Protein AF-A0A9P8EM98-F1 (afdb_monomer_lite)

Secondary structure (DSSP, 8-state):
---PPPHHHHHHHHHHHHHHHHHHHH-TT-S--EEEEEEETTTTEEEEEEE-TTS-EEEEEEEESSHHHHHHHHHHHHHHHHHHHHHHHHTT--------------PPPPPPPPPPPPPPPPPPPPP-------

Structure (mmCIF, N/CA/C/O backbone):
data_AF-A0A9P8EM98-F1
#
_entry.id   AF-A0A9P8EM98-F1
#
loop_
_atom_site.group_PDB
_atom_site.id
_atom_site.type_symbol
_atom_site.label_atom_id
_atom_site.label_alt_id
_atom_site.label_comp_id
_atom_site.label_asym_id
_atom_site.label_entity_id
_atom_site.label_seq_id
_atom_site.pdbx_PDB_ins_code
_atom_site.Cartn_x
_atom_site.Cartn_y
_atom_site.Cartn_z
_atom_site.occupancy
_atom_site.B_iso_or_equiv
_atom_site.auth_seq_id
_atom_site.auth_comp_id
_atom_site.auth_asym_id
_atom_site.auth_atom_id
_atom_site.pdbx_PDB_model_num
ATOM 1 N N . MET A 1 1 ? 2.817 21.308 -25.368 1.00 51.25 1 MET A N 1
ATOM 2 C CA . MET A 1 1 ? 2.566 19.857 -25.473 1.00 51.25 1 MET A CA 1
ATOM 3 C C . MET A 1 1 ? 2.316 19.376 -24.060 1.00 51.25 1 MET A C 1
ATOM 5 O O . MET A 1 1 ? 3.223 19.490 -23.250 1.00 51.25 1 MET A O 1
ATOM 9 N N . SER A 1 2 ? 1.084 18.991 -23.724 1.00 61.31 2 SER A N 1
ATOM 10 C CA . SER A 1 2 ? 0.794 18.445 -22.395 1.00 61.31 2 SER A CA 1
ATOM 11 C C . SER A 1 2 ? 1.393 17.047 -22.331 1.00 61.31 2 SER A C 1
ATOM 13 O O . SER A 1 2 ? 0.845 16.125 -22.931 1.00 61.31 2 SER A O 1
ATOM 15 N N . SER A 1 3 ? 2.545 16.906 -21.679 1.00 77.56 3 SER A N 1
ATOM 16 C CA . SER A 1 3 ? 3.079 15.594 -21.325 1.00 77.56 3 SER A CA 1
ATOM 17 C C . SER A 1 3 ? 2.081 14.969 -20.363 1.00 77.56 3 SER A C 1
ATOM 19 O O . SER A 1 3 ? 1.917 15.458 -19.246 1.00 77.56 3 SER A O 1
ATOM 21 N N . GLN A 1 4 ? 1.328 13.971 -20.824 1.00 72.19 4 GLN A N 1
ATOM 22 C CA . GLN A 1 4 ? 0.481 13.224 -19.908 1.00 72.19 4 GLN A CA 1
ATOM 23 C C . GLN A 1 4 ? 1.377 12.558 -18.853 1.00 72.19 4 GLN A C 1
ATOM 25 O O . GLN A 1 4 ? 2.452 12.062 -19.213 1.00 72.19 4 GLN A O 1
ATOM 30 N N . PRO A 1 5 ? 0.960 12.581 -17.576 1.00 72.62 5 PRO A N 1
ATOM 31 C CA . PRO A 1 5 ? 1.709 11.944 -16.502 1.00 72.62 5 PRO A CA 1
ATOM 32 C C . PRO A 1 5 ? 1.873 10.454 -16.791 1.00 72.62 5 PRO A C 1
ATOM 34 O O . PRO A 1 5 ? 0.982 9.818 -17.368 1.00 72.62 5 PRO A O 1
ATOM 37 N N . GLN A 1 6 ? 3.032 9.913 -16.432 1.00 79.44 6 GLN A N 1
ATOM 38 C CA . GLN A 1 6 ? 3.318 8.501 -16.662 1.00 79.44 6 GLN A CA 1
ATOM 39 C C . GLN A 1 6 ? 2.460 7.624 -15.723 1.00 79.44 6 GLN A C 1
ATOM 41 O O . GLN A 1 6 ? 2.048 8.079 -14.652 1.00 79.44 6 GLN A O 1
ATOM 46 N N . PRO A 1 7 ? 2.133 6.372 -16.098 1.00 75.19 7 PRO A N 1
ATOM 47 C CA . PRO A 1 7 ? 1.269 5.516 -15.282 1.00 75.19 7 PRO A CA 1
ATOM 48 C C . PRO A 1 7 ? 1.767 5.318 -13.841 1.00 75.19 7 PRO A C 1
ATOM 50 O O . PRO A 1 7 ? 0.968 5.256 -12.912 1.00 75.19 7 PRO A O 1
ATOM 53 N N . ASP A 1 8 ? 3.077 5.242 -13.640 1.00 76.94 8 ASP A N 1
ATOM 54 C CA . ASP A 1 8 ? 3.738 5.119 -12.341 1.00 76.94 8 ASP A CA 1
ATOM 55 C C . ASP A 1 8 ? 3.579 6.369 -11.463 1.00 76.94 8 ASP A C 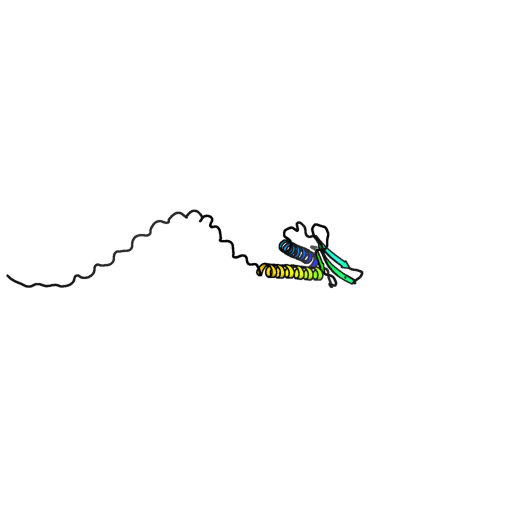1
ATOM 57 O O . ASP A 1 8 ? 3.307 6.221 -10.270 1.00 76.94 8 ASP A O 1
ATOM 6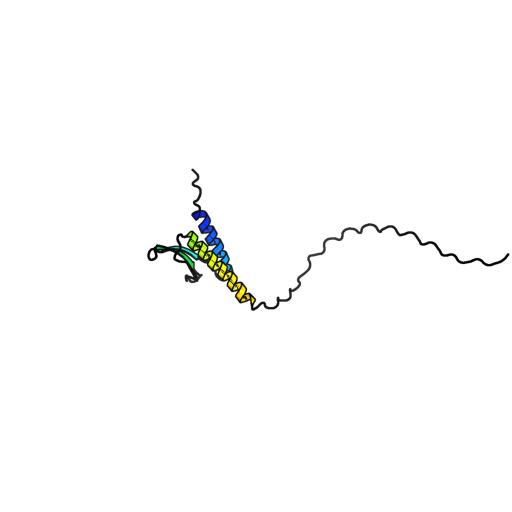1 N N . GLU A 1 9 ? 3.625 7.575 -12.041 1.00 82.00 9 GLU A N 1
ATOM 62 C CA . GLU A 1 9 ? 3.384 8.838 -11.317 1.00 82.00 9 GLU A CA 1
ATOM 63 C C . GLU A 1 9 ? 1.980 8.901 -10.703 1.00 82.00 9 GLU A C 1
ATOM 65 O O . GLU A 1 9 ? 1.774 9.550 -9.680 1.00 82.00 9 GLU A O 1
ATOM 70 N N . ILE A 1 10 ? 1.007 8.213 -11.305 1.00 87.50 10 ILE A N 1
ATOM 71 C CA . ILE A 1 10 ? -0.364 8.125 -10.788 1.00 87.50 10 ILE A CA 1
ATOM 72 C C . ILE A 1 10 ? -0.507 6.953 -9.811 1.00 87.50 10 ILE A C 1
ATOM 74 O O . ILE A 1 10 ? -1.154 7.072 -8.767 1.00 87.50 10 ILE A O 1
ATOM 78 N N . VAL A 1 11 ? 0.068 5.798 -10.150 1.00 91.00 11 VAL A N 1
ATOM 79 C CA . VAL A 1 11 ? -0.151 4.545 -9.417 1.00 91.00 11 VAL A CA 1
ATOM 80 C C . VAL A 1 11 ? 0.586 4.528 -8.080 1.00 91.00 11 VAL A C 1
ATOM 82 O O . VAL A 1 11 ? 0.009 4.089 -7.085 1.00 91.00 11 VAL A O 1
ATOM 85 N N . ILE A 1 12 ? 1.832 5.004 -8.026 1.00 90.38 12 ILE A N 1
ATOM 86 C CA . ILE A 1 12 ? 2.647 4.959 -6.804 1.00 90.38 12 ILE A CA 1
ATOM 87 C C . ILE A 1 12 ? 1.995 5.763 -5.662 1.00 90.38 12 ILE A C 1
ATOM 89 O O . ILE A 1 12 ? 1.784 5.179 -4.594 1.00 90.38 12 ILE A O 1
ATOM 93 N N . PRO A 1 13 ? 1.574 7.033 -5.850 1.00 92.06 13 PRO A N 1
ATOM 94 C CA . PRO A 1 13 ? 0.893 7.785 -4.795 1.00 92.06 13 PRO A CA 1
ATOM 95 C C . PRO A 1 13 ? -0.421 7.140 -4.344 1.00 92.06 13 PRO A C 1
ATOM 97 O O . PRO A 1 13 ? -0.730 7.126 -3.152 1.00 92.06 13 PRO A O 1
ATOM 100 N N . ALA A 1 14 ? -1.183 6.565 -5.280 1.00 92.38 14 ALA A N 1
ATOM 101 C CA . ALA A 1 14 ? -2.424 5.872 -4.953 1.00 92.38 14 ALA A CA 1
ATOM 102 C C . ALA A 1 14 ? -2.170 4.635 -4.076 1.00 92.38 14 ALA A C 1
ATOM 104 O O . ALA A 1 14 ? -2.915 4.398 -3.123 1.00 92.38 14 ALA A O 1
ATOM 105 N N . LEU A 1 15 ? -1.120 3.860 -4.369 1.00 93.69 15 LEU A N 1
ATOM 106 C CA . LEU A 1 15 ? -0.718 2.712 -3.553 1.00 93.69 15 LEU A CA 1
ATOM 107 C C . LEU A 1 15 ? -0.221 3.151 -2.173 1.00 93.69 15 LEU A C 1
ATOM 109 O O . LEU A 1 15 ? -0.627 2.555 -1.179 1.00 93.69 15 LEU A O 1
ATOM 113 N N . HIS A 1 16 ? 0.581 4.218 -2.093 1.00 92.88 16 HIS A N 1
ATOM 114 C CA . HIS A 1 16 ? 1.007 4.791 -0.813 1.00 92.88 16 HIS A CA 1
ATOM 115 C C . HIS A 1 16 ? -0.198 5.145 0.064 1.00 92.88 16 HIS A C 1
ATOM 117 O O . HIS A 1 16 ? -0.249 4.737 1.220 1.00 92.88 16 HIS A O 1
ATOM 123 N N . ALA A 1 17 ? -1.195 5.844 -0.487 1.00 92.25 17 ALA A N 1
ATOM 124 C CA . ALA A 1 17 ? -2.392 6.229 0.259 1.00 92.25 17 ALA A CA 1
ATOM 125 C C . ALA A 1 17 ? -3.155 5.014 0.815 1.00 92.25 17 ALA A C 1
ATOM 127 O O . ALA A 1 17 ? -3.534 5.011 1.984 1.00 92.25 17 ALA A O 1
ATOM 128 N N . GLN A 1 18 ? -3.327 3.961 0.010 1.00 94.00 18 GLN A N 1
ATOM 129 C CA . GLN A 1 18 ? -4.005 2.731 0.438 1.00 94.00 18 GLN A CA 1
ATOM 130 C C . GLN A 1 18 ? -3.230 1.999 1.541 1.00 94.00 18 GLN A C 1
ATOM 132 O O . GLN A 1 18 ? -3.825 1.553 2.520 1.00 94.00 18 GLN A O 1
ATOM 137 N N . ILE A 1 19 ? -1.903 1.917 1.422 1.00 92.88 19 ILE A N 1
ATOM 138 C CA . ILE A 1 19 ? -1.053 1.313 2.454 1.00 92.88 19 ILE A CA 1
ATOM 139 C C . ILE A 1 19 ? -1.135 2.135 3.746 1.00 92.88 19 ILE A C 1
ATOM 141 O O . ILE A 1 19 ? -1.329 1.554 4.807 1.00 92.88 19 ILE A O 1
ATOM 145 N N . ILE A 1 20 ? -1.072 3.470 3.676 1.00 91.25 20 ILE A N 1
ATOM 146 C CA . ILE A 1 20 ? -1.236 4.349 4.848 1.00 91.25 20 ILE A CA 1
ATOM 147 C C . ILE A 1 20 ? -2.583 4.089 5.536 1.00 91.25 20 ILE A C 1
ATOM 149 O O . ILE A 1 20 ? -2.634 3.969 6.759 1.00 91.25 20 ILE A O 1
ATOM 153 N N . SER A 1 21 ? -3.673 3.972 4.770 1.00 91.62 21 SER A N 1
ATOM 154 C CA . SER A 1 21 ? -4.990 3.637 5.323 1.00 91.62 21 SER A CA 1
ATOM 155 C C . SER A 1 21 ? -4.985 2.288 6.039 1.00 91.62 21 SER A C 1
ATOM 157 O O . SER A 1 21 ? -5.493 2.200 7.154 1.00 91.62 21 SER A O 1
ATOM 159 N N . ASN A 1 22 ? -4.367 1.262 5.448 1.00 90.06 22 ASN A N 1
ATOM 160 C CA . ASN A 1 22 ? -4.242 -0.044 6.089 1.00 90.06 22 ASN A CA 1
ATOM 161 C C . ASN A 1 22 ? -3.424 0.025 7.382 1.00 90.06 22 ASN A C 1
ATOM 163 O O . ASN A 1 22 ? -3.822 -0.537 8.399 1.00 90.06 22 ASN A O 1
ATOM 167 N N . MET A 1 23 ? -2.308 0.751 7.363 1.00 88.88 23 MET A N 1
ATOM 168 C CA . MET A 1 23 ? -1.435 0.903 8.523 1.00 88.88 23 MET A CA 1
ATOM 169 C C . MET A 1 23 ? -2.139 1.592 9.688 1.00 88.88 23 MET A C 1
ATOM 171 O O . MET A 1 23 ? -1.995 1.146 10.815 1.00 88.88 23 MET A O 1
ATOM 175 N N . ARG A 1 24 ? -2.989 2.593 9.433 1.00 86.62 24 ARG A N 1
ATOM 176 C CA . ARG A 1 24 ? -3.808 3.231 10.481 1.00 86.62 24 ARG A CA 1
ATOM 177 C C . ARG A 1 24 ? -4.836 2.288 11.112 1.00 86.62 24 ARG A C 1
ATOM 179 O O . ARG A 1 24 ? -5.226 2.483 12.258 1.00 86.62 24 ARG A O 1
ATOM 186 N N . ILE A 1 25 ? -5.290 1.274 10.373 1.00 87.75 25 ILE A N 1
ATOM 187 C CA . ILE A 1 25 ? -6.179 0.227 10.901 1.00 87.75 25 ILE A CA 1
ATOM 188 C C . ILE A 1 25 ? -5.379 -0.779 11.742 1.00 87.75 25 ILE A C 1
ATOM 190 O O . ILE A 1 25 ? -5.879 -1.288 12.746 1.00 87.75 25 ILE A O 1
ATOM 194 N N . ILE A 1 26 ? -4.140 -1.079 11.346 1.00 85.62 26 ILE A N 1
ATOM 195 C CA . ILE A 1 26 ? -3.246 -2.030 12.027 1.00 85.62 26 ILE A CA 1
ATOM 196 C C . ILE A 1 26 ? -2.609 -1.416 13.282 1.00 85.62 26 ILE A C 1
ATOM 198 O O . ILE A 1 26 ? -2.534 -2.077 14.315 1.00 85.62 26 ILE A O 1
ATOM 202 N N . ASP A 1 27 ? -2.228 -0.150 13.251 1.00 84.62 27 ASP A N 1
ATOM 203 C CA . ASP A 1 27 ? -1.742 0.588 14.410 1.00 84.62 27 ASP A CA 1
ATOM 204 C C . ASP A 1 27 ? -2.376 1.988 14.444 1.00 84.62 27 ASP A C 1
ATOM 206 O O . ASP A 1 27 ? -1.931 2.901 13.745 1.00 84.62 27 ASP A O 1
ATOM 210 N N . PRO A 1 28 ? -3.427 2.179 15.261 1.00 82.62 28 PRO A N 1
ATOM 211 C CA . PRO A 1 28 ? -4.076 3.477 15.416 1.00 82.62 28 PRO A CA 1
ATOM 212 C C . PRO A 1 28 ? -3.167 4.571 15.991 1.00 82.62 28 PRO A C 1
ATOM 214 O O . PRO A 1 28 ? -3.497 5.745 15.853 1.00 82.62 28 PRO A O 1
ATOM 217 N N . ASN A 1 29 ? -2.049 4.210 16.637 1.00 84.12 29 ASN A N 1
ATOM 218 C CA . ASN A 1 29 ? -1.095 5.171 17.204 1.00 84.12 29 ASN A CA 1
ATOM 219 C C . ASN A 1 29 ? -0.021 5.603 16.192 1.00 84.12 29 ASN A C 1
ATOM 221 O O . ASN A 1 29 ? 0.881 6.380 16.518 1.00 84.12 29 ASN A O 1
ATOM 225 N N . LEU A 1 30 ? -0.085 5.090 14.963 1.00 82.38 30 LEU A N 1
ATOM 226 C CA . LEU A 1 30 ? 0.854 5.428 13.911 1.00 82.38 30 LEU A CA 1
ATOM 227 C C . LEU A 1 30 ? 0.453 6.751 13.239 1.00 82.38 30 LEU A C 1
ATOM 229 O O . LEU A 1 30 ? -0.352 6.782 12.304 1.00 82.38 30 LEU A O 1
ATOM 233 N N . ASP A 1 31 ? 1.027 7.853 13.724 1.00 76.88 31 ASP A N 1
ATOM 234 C CA . ASP A 1 31 ? 0.725 9.212 13.265 1.00 76.88 31 ASP A CA 1
ATOM 235 C C . ASP A 1 31 ? 1.120 9.429 11.795 1.00 76.88 31 ASP A C 1
ATOM 237 O O . ASP A 1 31 ? 0.310 9.892 10.977 1.00 76.88 31 ASP A O 1
ATOM 241 N N . PHE A 1 32 ? 2.355 9.056 11.438 1.00 77.75 32 PHE A N 1
ATOM 242 C CA . PHE A 1 32 ? 2.917 9.291 10.106 1.00 77.75 32 PHE A CA 1
ATOM 243 C C . PHE A 1 32 ? 3.724 8.084 9.608 1.00 77.75 32 PHE A C 1
ATOM 245 O O . PHE A 1 32 ? 4.955 8.120 9.638 1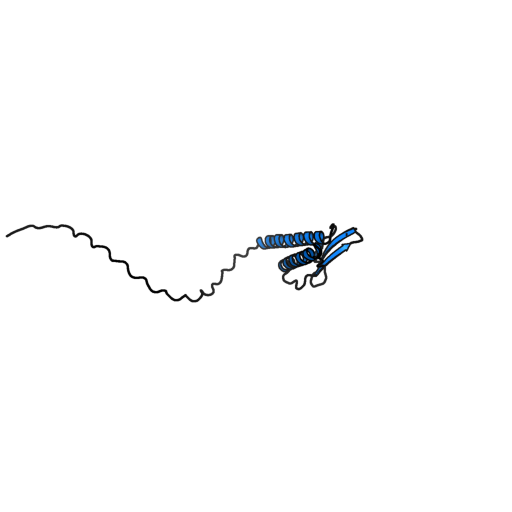.00 77.75 32 PHE A O 1
ATOM 252 N N . PRO A 1 33 ? 3.057 7.026 9.104 1.00 84.38 33 PRO A N 1
ATOM 253 C CA . PRO A 1 33 ? 3.759 5.942 8.427 1.00 84.38 33 PRO A CA 1
ATOM 254 C C . PRO A 1 33 ? 4.541 6.489 7.235 1.00 84.38 33 PRO A C 1
ATOM 256 O O . PRO A 1 33 ? 3.965 7.104 6.332 1.00 84.38 33 PRO A O 1
ATOM 259 N N . ILE A 1 34 ? 5.846 6.231 7.208 1.00 88.25 34 ILE A N 1
ATOM 260 C CA . ILE A 1 34 ? 6.688 6.567 6.059 1.00 88.25 34 ILE A CA 1
ATOM 261 C C . ILE A 1 34 ? 6.780 5.329 5.176 1.00 88.25 34 ILE A C 1
ATOM 263 O O . ILE A 1 34 ? 7.099 4.243 5.650 1.00 88.25 34 ILE A O 1
ATOM 267 N N . ILE A 1 35 ? 6.511 5.496 3.883 1.00 92.50 35 ILE A N 1
ATOM 268 C CA . ILE A 1 35 ? 6.636 4.428 2.889 1.00 92.50 35 ILE A CA 1
ATOM 269 C C . ILE A 1 35 ? 7.774 4.788 1.949 1.00 92.50 35 ILE A C 1
ATOM 271 O O . ILE A 1 35 ? 7.760 5.853 1.327 1.00 92.50 35 ILE A O 1
ATOM 275 N N . THR A 1 36 ? 8.740 3.887 1.826 1.00 90.12 36 THR A N 1
ATOM 276 C CA . THR A 1 36 ? 9.885 4.046 0.927 1.00 90.12 36 THR A CA 1
ATOM 277 C C . THR A 1 36 ? 9.936 2.900 -0.065 1.00 90.12 36 THR A C 1
ATOM 279 O O . THR A 1 36 ? 9.746 1.747 0.313 1.00 90.12 36 THR A O 1
ATOM 282 N N . THR A 1 37 ? 10.265 3.202 -1.317 1.00 91.50 37 THR A N 1
ATOM 283 C CA . THR A 1 37 ? 10.595 2.205 -2.343 1.00 91.50 37 THR A CA 1
ATOM 284 C C . THR A 1 37 ? 12.001 2.447 -2.854 1.00 91.50 37 THR A C 1
ATOM 286 O O . THR A 1 37 ? 12.383 3.600 -3.053 1.00 91.50 37 THR A O 1
ATOM 289 N N . GLY A 1 38 ? 12.748 1.384 -3.122 1.00 88.12 38 GLY A N 1
ATOM 290 C CA . GLY A 1 38 ? 14.113 1.489 -3.623 1.00 88.12 38 GLY A CA 1
ATOM 291 C C . GLY A 1 38 ? 14.523 0.273 -4.436 1.00 88.12 38 GLY A C 1
ATOM 292 O O . GLY A 1 38 ? 13.923 -0.795 -4.318 1.00 88.12 38 GLY A O 1
ATOM 293 N N . TYR A 1 3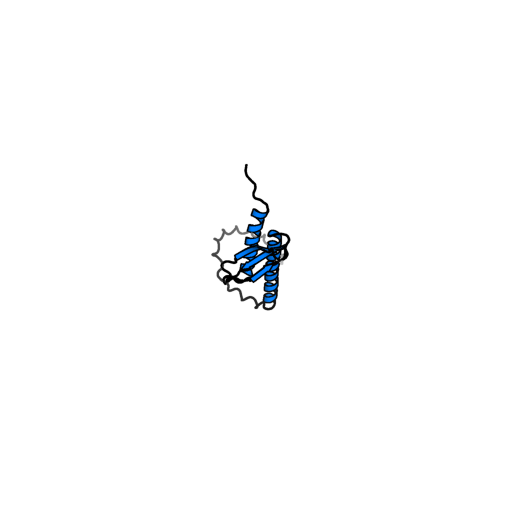9 ? 15.536 0.458 -5.277 1.00 88.44 39 TYR A N 1
ATOM 294 C CA . TYR A 1 39 ? 16.222 -0.640 -5.942 1.00 88.44 39 TYR A CA 1
ATOM 295 C C . TYR A 1 39 ? 17.401 -1.070 -5.076 1.00 88.44 39 TYR A C 1
ATOM 297 O O . TYR A 1 39 ? 18.245 -0.249 -4.722 1.00 88.44 39 TYR A O 1
ATOM 305 N N . GLU A 1 40 ? 17.447 -2.347 -4.726 1.00 85.50 40 GLU A N 1
ATOM 306 C CA . GLU A 1 40 ? 18.524 -2.921 -3.941 1.00 85.50 40 GLU A CA 1
ATOM 307 C C . GLU A 1 40 ? 19.570 -3.514 -4.880 1.00 85.50 40 GLU A C 1
ATOM 309 O O . GLU A 1 40 ? 19.359 -4.561 -5.498 1.00 85.50 40 GLU A O 1
ATOM 314 N N . GLU A 1 41 ? 20.696 -2.812 -5.013 1.00 84.06 41 GLU A N 1
ATOM 315 C CA . GLU A 1 41 ? 21.770 -3.176 -5.943 1.00 84.06 41 GLU A CA 1
ATOM 316 C C . GLU A 1 41 ? 22.388 -4.538 -5.620 1.00 84.06 41 GLU A C 1
ATOM 318 O O . GLU A 1 41 ? 22.758 -5.270 -6.536 1.00 84.06 41 GLU A O 1
ATOM 323 N N . GLU A 1 42 ? 22.446 -4.902 -4.336 1.00 83.06 42 GLU A N 1
ATOM 324 C CA . GLU A 1 42 ? 23.002 -6.177 -3.875 1.00 83.06 42 GLU A CA 1
ATOM 325 C C . GLU A 1 42 ? 22.215 -7.381 -4.416 1.00 83.06 42 GLU A C 1
ATOM 327 O O . GLU A 1 42 ? 22.809 -8.368 -4.849 1.00 83.06 42 GLU A O 1
ATOM 332 N N . PHE A 1 43 ? 20.883 -7.282 -4.456 1.00 79.00 43 PHE A N 1
ATOM 333 C CA . PHE A 1 43 ? 20.003 -8.360 -4.920 1.00 79.00 43 PHE A CA 1
ATOM 334 C C . PHE A 1 43 ? 19.457 -8.140 -6.333 1.00 79.00 43 PHE A C 1
ATOM 336 O O . PHE A 1 43 ? 18.753 -9.000 -6.863 1.00 79.00 43 PHE A O 1
ATOM 343 N N . GLY A 1 44 ? 19.756 -6.995 -6.948 1.00 88.44 44 GLY A N 1
ATOM 344 C CA . GLY A 1 44 ? 19.272 -6.630 -8.275 1.00 88.44 44 GLY A CA 1
ATOM 345 C C . GLY A 1 44 ? 17.745 -6.573 -8.371 1.00 88.44 44 GLY A C 1
ATOM 346 O O . GLY A 1 44 ? 17.173 -6.984 -9.381 1.00 88.44 44 GLY A O 1
ATOM 347 N N . SER A 1 45 ? 17.070 -6.132 -7.307 1.00 92.44 45 SER A N 1
ATOM 348 C CA . SER A 1 45 ? 15.608 -6.189 -7.214 1.00 92.44 45 SER A CA 1
ATOM 349 C C . SER A 1 45 ? 15.015 -4.953 -6.552 1.00 92.44 45 SER A C 1
ATOM 351 O O . SER A 1 45 ? 15.692 -4.234 -5.825 1.00 92.44 45 SER A O 1
ATOM 353 N N . TRP A 1 46 ? 13.736 -4.691 -6.808 1.00 92.81 46 TRP A N 1
ATOM 354 C CA . TRP A 1 46 ? 13.001 -3.624 -6.140 1.00 92.81 46 TRP A CA 1
ATOM 355 C C . TRP A 1 46 ? 12.431 -4.089 -4.803 1.00 92.81 46 TRP A C 1
ATOM 357 O O . TRP A 1 46 ? 11.945 -5.216 -4.670 1.00 92.81 46 TRP A O 1
ATOM 367 N N . GLY A 1 47 ? 12.427 -3.172 -3.840 1.00 90.75 47 GLY A N 1
ATOM 368 C CA . GLY A 1 47 ? 11.830 -3.358 -2.529 1.00 90.75 47 GLY A CA 1
ATOM 369 C C . GLY A 1 47 ? 10.989 -2.167 -2.080 1.00 90.75 47 GLY A C 1
ATOM 370 O O . GLY A 1 47 ? 11.081 -1.060 -2.622 1.00 90.75 47 GLY A O 1
ATOM 371 N N . ALA A 1 48 ? 10.149 -2.416 -1.080 1.00 92.81 48 ALA A N 1
ATOM 372 C CA . ALA A 1 48 ? 9.328 -1.420 -0.409 1.00 92.81 48 ALA A CA 1
ATOM 373 C C . ALA A 1 48 ? 9.341 -1.662 1.103 1.00 92.81 48 ALA A C 1
ATOM 375 O O . ALA A 1 48 ? 9.320 -2.809 1.551 1.00 92.81 48 ALA A O 1
ATOM 376 N N . MET A 1 49 ? 9.353 -0.586 1.884 1.00 92.81 49 MET A N 1
ATOM 377 C CA . MET A 1 49 ? 9.381 -0.628 3.345 1.00 92.81 49 MET A CA 1
ATOM 378 C C . MET A 1 49 ? 8.373 0.356 3.934 1.00 92.81 49 MET A C 1
ATOM 380 O O . MET A 1 49 ? 8.154 1.433 3.373 1.00 92.81 49 MET A O 1
ATOM 384 N N . VAL A 1 50 ? 7.793 -0.016 5.074 1.00 92.38 50 VAL A N 1
ATOM 385 C CA . VAL A 1 50 ? 7.005 0.864 5.943 1.00 92.38 50 VAL A CA 1
ATOM 386 C C . VAL A 1 50 ? 7.772 1.068 7.235 1.00 92.38 50 VAL A C 1
ATOM 388 O O . VAL A 1 50 ? 8.192 0.096 7.862 1.00 92.38 50 VAL A O 1
ATOM 391 N N . TRP A 1 51 ? 7.917 2.324 7.631 1.00 89.56 51 TRP A N 1
ATOM 392 C CA . TRP A 1 51 ? 8.614 2.726 8.843 1.00 89.56 51 TRP A CA 1
ATOM 393 C C . TRP A 1 51 ? 7.617 3.248 9.875 1.00 89.56 51 TRP A C 1
ATOM 395 O O . TRP A 1 51 ? 6.683 3.978 9.521 1.00 89.56 51 TRP A O 1
ATOM 405 N N . ASN A 1 52 ? 7.835 2.886 11.139 1.00 86.31 52 ASN A N 1
ATOM 406 C CA . ASN A 1 52 ? 7.042 3.361 12.267 1.00 86.31 52 ASN A CA 1
ATOM 407 C C . ASN A 1 52 ? 7.500 4.755 12.753 1.00 86.31 52 ASN A C 1
ATOM 409 O O . ASN A 1 52 ? 8.458 5.337 12.237 1.00 86.31 52 ASN A O 1
ATOM 413 N N . ASN A 1 53 ? 6.838 5.285 13.786 1.00 84.38 53 ASN A N 1
ATOM 414 C CA . ASN A 1 53 ? 7.164 6.595 14.368 1.00 84.38 53 ASN A CA 1
ATOM 415 C C . ASN A 1 53 ? 8.581 6.661 14.983 1.00 84.38 53 ASN A C 1
ATOM 417 O O . ASN A 1 53 ? 9.128 7.749 15.156 1.00 84.38 53 ASN A O 1
ATOM 421 N N . GLN A 1 54 ? 9.174 5.517 15.331 1.00 84.81 54 GLN A N 1
ATOM 422 C CA . GLN A 1 54 ? 10.522 5.388 15.884 1.00 84.81 54 GLN A CA 1
ATOM 423 C C . GLN A 1 54 ? 11.603 5.284 14.795 1.00 84.81 54 GLN A C 1
ATOM 425 O O . GLN A 1 54 ? 12.790 5.272 15.117 1.00 84.81 54 GLN A O 1
ATOM 430 N N . GLY A 1 55 ? 11.217 5.231 13.516 1.00 85.19 55 GLY A N 1
ATOM 431 C CA . GLY A 1 55 ? 12.148 5.018 12.409 1.00 85.19 55 GLY A CA 1
ATOM 432 C C . GLY A 1 55 ? 12.620 3.568 12.288 1.00 85.19 55 GLY A C 1
ATOM 433 O O . GLY A 1 55 ? 13.674 3.315 11.708 1.00 85.19 55 GLY A O 1
ATOM 434 N N . GLU A 1 56 ? 11.861 2.614 12.823 1.00 88.19 56 GLU A N 1
ATOM 435 C CA . GLU A 1 56 ? 12.098 1.183 12.645 1.00 88.19 56 GLU A CA 1
ATOM 436 C C . GLU A 1 56 ? 11.208 0.633 11.525 1.00 88.19 56 GLU A C 1
ATOM 438 O O . GLU A 1 56 ? 10.088 1.104 11.310 1.00 88.19 56 GLU A O 1
ATOM 443 N N . VAL A 1 57 ? 11.703 -0.373 10.799 1.00 88.25 57 VAL A N 1
ATOM 444 C CA . VAL A 1 57 ? 10.956 -1.012 9.709 1.00 88.25 57 VAL A CA 1
ATOM 445 C C . VAL A 1 57 ? 9.918 -1.967 10.289 1.00 88.25 57 VAL A C 1
ATOM 447 O O . VAL A 1 57 ? 10.265 -2.968 10.911 1.00 88.25 57 VAL A O 1
ATOM 450 N N . GLU A 1 58 ? 8.646 -1.685 10.034 1.00 85.94 58 GLU A N 1
ATOM 451 C CA . GLU A 1 58 ? 7.526 -2.515 10.480 1.00 85.94 58 GLU A CA 1
ATOM 452 C C . GLU A 1 58 ? 7.143 -3.562 9.425 1.00 85.94 58 GLU A C 1
ATOM 454 O O . GLU A 1 58 ? 6.896 -4.724 9.742 1.00 85.94 58 GLU A O 1
ATOM 459 N N . TYR A 1 59 ? 7.168 -3.175 8.146 1.00 87.44 59 TYR A N 1
ATOM 460 C CA . TYR A 1 59 ? 6.928 -4.073 7.017 1.00 87.44 59 TYR A CA 1
ATOM 461 C C . TYR A 1 59 ? 7.995 -3.876 5.949 1.00 87.44 59 TYR A C 1
ATOM 463 O O . TYR A 1 59 ? 8.367 -2.745 5.641 1.00 87.44 59 TYR A O 1
ATOM 471 N N . HIS A 1 60 ? 8.442 -4.969 5.335 1.00 89.81 60 HIS A N 1
ATOM 472 C CA . HIS A 1 60 ? 9.345 -4.931 4.191 1.00 89.81 60 HIS A CA 1
ATOM 473 C C . HIS A 1 60 ? 8.950 -5.973 3.145 1.00 89.81 60 HIS A C 1
ATOM 475 O O . HIS A 1 60 ? 8.461 -7.057 3.462 1.00 89.81 60 HIS A O 1
ATOM 481 N N . VAL A 1 61 ? 9.178 -5.630 1.884 1.00 91.06 61 VAL A N 1
ATOM 482 C CA . VAL A 1 61 ? 9.076 -6.517 0.727 1.00 91.06 61 VAL A CA 1
ATOM 483 C C . VAL A 1 61 ? 10.329 -6.309 -0.106 1.00 91.06 61 VAL A C 1
ATOM 485 O O . VAL A 1 61 ? 10.668 -5.168 -0.407 1.00 91.06 61 VAL A O 1
ATOM 488 N N . LEU A 1 62 ? 10.982 -7.400 -0.498 1.00 89.62 62 LEU A N 1
ATOM 489 C CA . LEU A 1 62 ? 12.169 -7.417 -1.358 1.00 89.62 62 LEU A CA 1
ATOM 490 C C . LEU A 1 62 ? 11.926 -8.360 -2.546 1.00 89.62 62 LEU A C 1
ATOM 492 O O . LEU A 1 62 ? 10.954 -9.119 -2.550 1.00 89.62 62 LEU A O 1
ATOM 496 N N . GLY A 1 63 ? 12.803 -8.341 -3.551 1.00 89.31 63 GLY A N 1
ATOM 497 C CA . GLY A 1 63 ? 12.754 -9.318 -4.644 1.00 89.31 63 GLY A CA 1
ATOM 498 C C . GLY A 1 63 ? 11.689 -9.044 -5.708 1.00 89.31 63 GLY A C 1
ATOM 499 O O . GLY A 1 63 ? 11.305 -9.957 -6.435 1.00 89.31 63 GLY A O 1
ATOM 500 N N . CYS A 1 64 ? 11.177 -7.816 -5.808 1.00 90.69 64 CYS A N 1
ATOM 501 C CA . CYS A 1 64 ? 10.167 -7.462 -6.803 1.00 90.69 64 CYS A CA 1
ATOM 502 C C . CYS A 1 64 ? 10.796 -6.963 -8.112 1.00 90.69 64 CYS A C 1
ATOM 504 O O . CYS A 1 64 ? 11.891 -6.404 -8.135 1.00 90.69 64 CYS A O 1
ATOM 506 N N . HIS A 1 65 ? 10.070 -7.129 -9.219 1.00 88.44 65 HIS A N 1
ATOM 507 C CA . HIS A 1 65 ? 10.523 -6.707 -10.550 1.00 88.44 65 HIS A CA 1
ATOM 508 C C . HIS A 1 65 ? 10.452 -5.183 -10.754 1.00 88.44 65 HIS A C 1
ATOM 510 O O . HIS A 1 65 ? 11.158 -4.641 -11.602 1.00 88.44 65 HIS A O 1
ATOM 516 N N . SER A 1 66 ? 9.609 -4.484 -9.987 1.00 90.62 66 SER A N 1
ATOM 517 C CA . SER A 1 66 ? 9.427 -3.031 -10.059 1.00 90.62 66 SER A CA 1
ATOM 518 C C . SER A 1 66 ? 9.000 -2.438 -8.711 1.00 90.62 66 SER A C 1
ATOM 520 O O . SER A 1 66 ? 8.490 -3.152 -7.842 1.00 90.62 66 SER A O 1
ATOM 522 N N . ALA A 1 67 ? 9.144 -1.116 -8.553 1.00 88.12 67 ALA A N 1
ATOM 523 C CA . ALA A 1 67 ? 8.650 -0.384 -7.381 1.00 88.12 67 ALA A CA 1
ATOM 524 C C . ALA A 1 67 ? 7.136 -0.565 -7.178 1.00 88.12 67 ALA A C 1
ATOM 526 O O . ALA A 1 67 ? 6.657 -0.730 -6.057 1.00 88.12 67 ALA A O 1
ATOM 527 N N . VAL A 1 68 ? 6.377 -0.574 -8.277 1.00 90.75 68 VAL A N 1
ATOM 528 C CA . VAL A 1 68 ? 4.922 -0.752 -8.242 1.00 90.75 68 VAL A CA 1
ATOM 529 C C . VAL A 1 68 ? 4.561 -2.152 -7.746 1.00 90.75 68 VAL A C 1
ATOM 531 O O . VAL A 1 68 ? 3.642 -2.293 -6.941 1.00 90.75 68 VAL A O 1
ATOM 534 N N . ASP A 1 69 ? 5.284 -3.185 -8.181 1.00 91.44 69 ASP A N 1
ATOM 535 C CA . ASP A 1 69 ? 5.041 -4.557 -7.724 1.00 91.44 69 ASP A CA 1
ATOM 536 C C . ASP A 1 69 ? 5.404 -4.736 -6.248 1.00 91.44 69 ASP A C 1
ATOM 538 O O . ASP A 1 69 ? 4.669 -5.402 -5.513 1.00 91.44 69 ASP A O 1
ATOM 542 N N . ALA A 1 70 ? 6.472 -4.076 -5.788 1.00 92.25 70 ALA A N 1
ATOM 543 C CA . ALA A 1 70 ? 6.833 -4.042 -4.374 1.00 92.25 70 ALA A CA 1
ATOM 544 C C . ALA A 1 70 ? 5.714 -3.413 -3.529 1.00 92.25 70 ALA A C 1
ATOM 546 O O . ALA A 1 70 ? 5.273 -4.004 -2.543 1.00 92.25 70 ALA A O 1
ATOM 547 N N . LEU A 1 71 ? 5.176 -2.268 -3.958 1.00 92.94 71 LEU A N 1
ATOM 548 C CA . LEU A 1 71 ? 4.065 -1.596 -3.278 1.00 92.94 71 LEU A CA 1
ATOM 549 C C . LEU A 1 71 ? 2.762 -2.400 -3.316 1.00 92.94 71 LEU A C 1
ATOM 551 O O . LEU A 1 71 ? 2.045 -2.445 -2.322 1.00 92.94 71 LEU 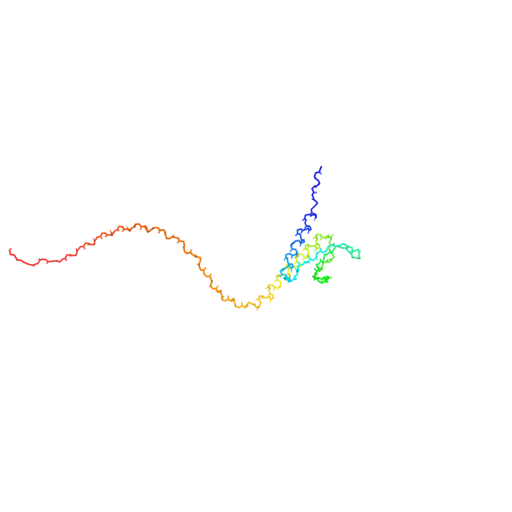A O 1
ATOM 555 N N . ARG A 1 72 ? 2.441 -3.068 -4.429 1.00 94.56 72 ARG A N 1
ATOM 556 C CA . ARG A 1 72 ? 1.260 -3.947 -4.513 1.00 94.56 72 ARG A CA 1
ATOM 557 C C . ARG A 1 72 ? 1.368 -5.137 -3.573 1.00 94.56 72 ARG A C 1
ATOM 559 O O . ARG A 1 72 ? 0.395 -5.486 -2.908 1.00 94.56 72 ARG A O 1
ATOM 566 N N . THR A 1 73 ? 2.548 -5.739 -3.504 1.00 92.88 73 THR A N 1
ATOM 567 C CA . THR A 1 73 ? 2.818 -6.850 -2.590 1.00 92.88 73 THR A CA 1
ATOM 568 C C . THR A 1 73 ? 2.704 -6.382 -1.142 1.00 92.88 73 THR A C 1
ATOM 570 O O . THR A 1 73 ? 2.030 -7.021 -0.342 1.00 92.88 73 THR A O 1
ATOM 573 N N . LEU A 1 74 ? 3.261 -5.214 -0.821 1.00 92.88 74 LEU A N 1
ATOM 574 C CA . LEU A 1 74 ? 3.162 -4.601 0.502 1.00 92.88 74 LEU A CA 1
ATOM 575 C C . LEU A 1 74 ? 1.710 -4.262 0.884 1.00 92.88 74 LEU A C 1
ATOM 577 O O . LEU A 1 74 ? 1.273 -4.534 2.004 1.00 92.88 74 LEU A O 1
ATOM 581 N N . LEU A 1 75 ? 0.926 -3.734 -0.059 1.00 93.75 75 LEU A N 1
ATOM 582 C CA . LEU A 1 75 ? -0.510 -3.510 0.114 1.00 93.75 75 LEU A CA 1
ATOM 583 C C . LEU A 1 75 ? -1.255 -4.822 0.390 1.00 93.75 75 LEU A C 1
ATOM 585 O O . LEU A 1 75 ? -2.093 -4.878 1.290 1.00 93.75 75 LEU A O 1
ATOM 589 N N . SER A 1 76 ? -0.933 -5.891 -0.340 1.00 92.94 76 SER A N 1
ATOM 590 C CA . SER A 1 76 ? -1.496 -7.220 -0.088 1.00 92.94 76 SER A CA 1
ATOM 591 C C . SER A 1 76 ? -1.131 -7.737 1.308 1.00 92.94 76 SER A C 1
ATOM 593 O O . SER A 1 76 ? -1.998 -8.254 2.011 1.00 92.94 76 SER A O 1
ATOM 595 N N . SER A 1 77 ? 0.121 -7.567 1.741 1.00 88.56 77 SER A N 1
ATOM 596 C CA . SER A 1 77 ? 0.590 -7.984 3.068 1.00 88.56 77 SER A CA 1
ATOM 597 C C . SER A 1 77 ? -0.120 -7.234 4.196 1.00 88.56 77 SER A C 1
ATOM 599 O O . SER A 1 77 ? -0.624 -7.865 5.123 1.00 88.56 77 SER A O 1
ATOM 601 N N . THR A 1 78 ? -0.239 -5.907 4.099 1.00 89.06 78 THR A N 1
ATOM 602 C CA . THR A 1 78 ? -0.965 -5.103 5.101 1.00 89.06 78 THR A CA 1
ATOM 603 C C . THR A 1 78 ? -2.462 -5.426 5.108 1.00 89.06 78 THR A C 1
ATOM 605 O O . THR A 1 78 ? -3.069 -5.543 6.168 1.00 89.06 78 THR A O 1
ATOM 608 N N . SER A 1 79 ? -3.064 -5.690 3.946 1.00 90.88 79 SER A N 1
ATOM 609 C CA . SER A 1 79 ? -4.471 -6.117 3.870 1.00 90.88 79 SER A CA 1
ATOM 610 C C . SER A 1 79 ? -4.689 -7.485 4.532 1.00 90.88 79 SER A C 1
ATOM 612 O O . SER A 1 79 ? -5.689 -7.704 5.215 1.00 90.88 79 SER A O 1
ATOM 614 N N . CYS A 1 80 ? -3.732 -8.406 4.377 1.00 82.69 80 CYS A N 1
ATOM 615 C CA . CYS A 1 80 ? -3.743 -9.695 5.064 1.00 82.69 80 CYS A CA 1
ATOM 616 C C . CYS A 1 80 ? -3.612 -9.524 6.586 1.00 82.69 80 CYS A C 1
ATOM 618 O O . CYS A 1 80 ? -4.352 -10.162 7.331 1.00 82.69 80 CYS A O 1
ATOM 620 N N . ALA A 1 81 ? -2.741 -8.620 7.048 1.00 84.19 81 ALA A N 1
ATOM 621 C CA . ALA A 1 81 ? -2.570 -8.319 8.470 1.00 84.19 81 ALA A CA 1
ATOM 622 C C . ALA A 1 81 ? -3.856 -7.778 9.119 1.00 84.19 81 ALA A C 1
ATOM 624 O O . ALA A 1 81 ? -4.197 -8.151 10.240 1.00 84.19 81 ALA A O 1
ATOM 625 N N . ILE A 1 82 ? -4.624 -6.958 8.397 1.00 82.38 82 ILE A N 1
ATOM 626 C CA . ILE A 1 82 ? -5.951 -6.514 8.844 1.00 82.38 82 ILE A CA 1
ATOM 627 C C . ILE A 1 82 ? -6.880 -7.716 9.031 1.00 82.38 82 ILE A C 1
ATOM 629 O O . ILE A 1 82 ? -7.538 -7.857 10.062 1.00 82.38 82 ILE A O 1
ATOM 633 N N . TYR A 1 83 ? -6.922 -8.605 8.040 1.00 76.12 83 TYR A N 1
ATOM 634 C CA . TYR A 1 83 ? -7.797 -9.770 8.066 1.00 76.12 83 TYR A CA 1
ATOM 635 C C . TYR A 1 83 ? -7.451 -10.754 9.189 1.00 76.12 83 TYR A C 1
ATOM 637 O O . TYR A 1 83 ? -8.349 -11.272 9.857 1.00 76.12 83 TYR A O 1
ATOM 645 N N . THR A 1 84 ? -6.160 -10.998 9.430 1.00 75.06 84 THR A N 1
ATOM 646 C CA . THR A 1 84 ? -5.723 -11.830 10.554 1.00 75.06 84 THR A CA 1
ATOM 647 C C . THR A 1 84 ? -6.040 -11.156 11.882 1.00 75.06 84 THR A C 1
ATOM 649 O O . THR A 1 84 ? -6.601 -11.822 12.741 1.00 75.06 84 THR A O 1
ATOM 652 N N . ARG A 1 85 ? -5.817 -9.844 12.040 1.00 67.12 85 ARG A N 1
ATOM 653 C CA . ARG A 1 85 ? -6.178 -9.102 13.262 1.00 67.12 85 ARG A CA 1
ATOM 654 C C . ARG A 1 85 ? -7.671 -9.175 13.579 1.00 67.12 85 ARG A C 1
ATOM 656 O O . ARG A 1 85 ? -8.034 -9.434 14.722 1.00 67.12 85 ARG A O 1
ATOM 663 N N . TYR A 1 86 ? -8.538 -9.009 12.582 1.00 62.34 86 TYR A N 1
ATOM 664 C CA . TYR A 1 86 ? -9.982 -9.154 12.784 1.00 62.34 86 TYR A CA 1
ATOM 665 C C . TYR A 1 86 ? -10.395 -10.584 13.138 1.00 62.34 86 TYR A C 1
ATOM 667 O O . TYR A 1 86 ? -11.350 -10.765 13.888 1.00 62.34 86 TYR A O 1
ATOM 675 N N . ARG A 1 87 ? -9.674 -11.605 12.657 1.00 55.56 87 ARG A N 1
ATOM 676 C CA . ARG A 1 87 ? -9.897 -12.989 13.096 1.00 55.56 87 ARG A CA 1
ATOM 677 C C . ARG A 1 87 ? -9.401 -13.256 14.512 1.00 55.56 87 ARG A C 1
ATOM 679 O O . ARG A 1 87 ? -10.115 -13.902 15.264 1.00 55.56 87 ARG A O 1
ATOM 686 N N . SER A 1 88 ? -8.238 -12.734 14.883 1.00 52.53 88 SER A N 1
ATOM 687 C CA . SER A 1 88 ? -7.673 -12.870 16.230 1.00 52.53 88 SER A CA 1
ATOM 688 C C . SER A 1 88 ? -8.518 -12.160 17.290 1.00 52.53 88 SER A C 1
ATOM 690 O O . SER A 1 88 ? -8.670 -12.667 18.395 1.00 52.53 88 SER A O 1
ATOM 692 N N . ASN A 1 89 ? -9.106 -11.008 16.951 1.00 50.28 89 ASN A N 1
ATOM 693 C CA . ASN A 1 89 ? -10.064 -10.311 17.812 1.00 50.28 89 ASN A CA 1
ATOM 694 C C . ASN A 1 89 ? -11.475 -10.929 17.756 1.00 50.28 89 ASN A C 1
ATOM 696 O O . ASN A 1 89 ? -12.296 -10.640 18.619 1.00 50.28 89 ASN A O 1
ATOM 700 N N . GLY A 1 90 ? -11.768 -11.773 16.762 1.00 48.66 90 GLY A N 1
ATOM 701 C CA . GLY A 1 90 ? -13.066 -12.429 16.585 1.00 48.66 90 GLY A CA 1
ATOM 702 C C . GLY A 1 90 ? -13.332 -13.600 17.536 1.00 48.66 90 GLY A C 1
ATOM 703 O O . GLY A 1 90 ? -14.490 -13.976 17.694 1.00 48.66 90 GLY A O 1
ATOM 704 N N . ASP A 1 91 ? -12.304 -14.139 18.202 1.00 43.25 91 ASP A N 1
ATOM 705 C CA . ASP A 1 91 ? -12.474 -15.141 19.270 1.00 43.25 91 ASP A CA 1
ATOM 706 C C . ASP A 1 91 ? -12.806 -14.508 20.638 1.00 43.25 91 ASP A C 1
ATOM 708 O O . ASP A 1 91 ? -13.232 -15.211 21.551 1.00 43.25 91 ASP A O 1
ATOM 712 N N . ASN A 1 92 ? -12.716 -13.177 20.757 1.00 44.03 92 ASN A N 1
ATOM 713 C CA . ASN A 1 92 ? -13.277 -12.395 21.860 1.00 44.03 92 ASN A CA 1
ATOM 714 C C . ASN A 1 92 ? -14.294 -11.387 21.299 1.00 44.03 92 ASN A C 1
ATOM 716 O O . ASN A 1 92 ? -14.120 -10.171 21.356 1.00 44.03 92 ASN A O 1
ATOM 720 N N . GLY A 1 93 ? -15.394 -11.903 20.752 1.00 46.25 93 GLY A N 1
ATOM 721 C CA . GLY A 1 93 ? -16.633 -11.138 20.742 1.00 46.25 93 GLY A CA 1
ATOM 722 C C . GLY A 1 93 ? -17.111 -10.996 22.183 1.00 46.25 93 GLY A C 1
ATOM 723 O O . GLY A 1 93 ? -17.898 -11.823 22.645 1.00 46.25 93 GLY A O 1
ATOM 724 N N . ASP A 1 94 ? -16.631 -9.975 22.896 1.00 41.16 94 ASP A N 1
ATOM 725 C CA . ASP A 1 94 ? -17.363 -9.469 24.050 1.00 41.16 94 ASP A CA 1
ATOM 726 C C . ASP A 1 94 ? -18.806 -9.258 23.588 1.00 41.16 94 ASP A C 1
ATOM 728 O O . ASP A 1 94 ? -19.079 -8.645 22.550 1.00 41.16 94 ASP A O 1
ATOM 732 N N . LYS A 1 95 ? -19.724 -9.901 24.310 1.00 45.50 95 LYS A N 1
ATOM 733 C CA . LYS A 1 95 ? -21.166 -9.758 24.145 1.00 45.50 95 LYS A CA 1
ATOM 734 C C . LYS A 1 95 ? -21.441 -8.269 23.971 1.00 45.50 95 LYS A C 1
ATOM 736 O O . LYS A 1 95 ? -21.118 -7.521 24.885 1.00 45.50 95 LYS A O 1
ATOM 741 N N . GLY A 1 96 ? -21.956 -7.875 22.801 1.00 41.34 96 GLY A N 1
ATOM 742 C CA . GLY A 1 96 ? -22.153 -6.468 22.463 1.00 41.34 96 GLY A CA 1
ATOM 743 C C . GLY A 1 96 ? -22.755 -5.737 23.651 1.00 41.34 96 GLY A C 1
ATOM 744 O O . GLY A 1 96 ? -23.806 -6.158 24.148 1.00 41.34 96 GLY A O 1
ATOM 745 N N . ASP A 1 97 ? -22.039 -4.722 24.137 1.00 37.53 97 ASP A N 1
ATOM 746 C CA . ASP A 1 97 ? -22.555 -3.858 25.182 1.00 37.53 97 ASP A CA 1
ATOM 747 C C . ASP A 1 97 ? -23.930 -3.377 24.738 1.00 37.53 97 ASP A C 1
ATOM 749 O O . ASP A 1 97 ? -24.160 -2.996 23.584 1.00 37.53 97 ASP A O 1
ATOM 753 N N . ASN A 1 98 ? -24.862 -3.529 25.670 1.00 38.12 98 ASN A N 1
ATOM 754 C CA . ASN A 1 98 ? -26.231 -3.079 25.571 1.00 38.12 98 ASN A CA 1
ATOM 755 C C . ASN A 1 98 ? -26.210 -1.662 24.981 1.00 38.12 98 ASN A C 1
ATOM 757 O O . ASN A 1 98 ? -25.552 -0.788 25.540 1.00 38.12 98 ASN A O 1
ATOM 761 N N . GLY A 1 99 ? -26.861 -1.445 23.836 1.00 37.62 99 GLY A N 1
ATOM 762 C CA . GLY A 1 99 ? -26.973 -0.101 23.283 1.00 37.62 99 GLY A CA 1
ATOM 763 C C . GLY A 1 99 ? -27.686 0.774 24.305 1.00 37.62 99 GLY A C 1
ATOM 764 O O . GLY A 1 99 ? -28.875 0.561 24.551 1.00 37.62 99 GLY A O 1
ATOM 765 N N . ASP A 1 100 ? -26.964 1.709 24.919 1.00 36.91 100 ASP A N 1
ATOM 766 C CA . ASP A 1 100 ? -27.590 2.765 25.698 1.00 36.91 100 ASP A CA 1
ATOM 767 C C . ASP A 1 100 ? -28.473 3.571 24.743 1.00 36.91 100 ASP A C 1
ATOM 769 O O . ASP A 1 100 ? -28.053 4.043 23.682 1.00 36.91 100 ASP A O 1
ATOM 773 N N . ALA A 1 101 ? -29.757 3.595 25.084 1.00 44.59 101 ALA A N 1
ATOM 774 C CA . ALA A 1 101 ? -30.771 4.340 24.378 1.00 44.59 101 ALA A CA 1
ATOM 775 C C . ALA A 1 101 ? -30.597 5.819 24.708 1.00 44.59 101 ALA A C 1
ATOM 777 O O . ALA A 1 101 ? -30.814 6.195 25.854 1.00 44.59 101 ALA A O 1
ATOM 778 N N . ASP A 1 102 ? -30.300 6.641 23.703 1.00 38.66 102 ASP A N 1
ATOM 779 C CA . ASP A 1 102 ? -30.410 8.090 23.830 1.00 38.66 102 ASP A CA 1
ATOM 780 C C . ASP A 1 102 ? -31.319 8.669 22.735 1.00 38.66 102 ASP A C 1
ATOM 782 O O . ASP A 1 102 ? -31.045 8.605 21.535 1.00 38.66 102 ASP A O 1
ATOM 786 N N . ASP A 1 103 ? -32.452 9.156 23.242 1.00 39.06 103 ASP A N 1
ATOM 787 C CA . ASP A 1 103 ? -33.492 10.048 22.733 1.00 39.06 103 ASP A CA 1
ATOM 788 C C . ASP A 1 103 ? -33.895 10.015 21.249 1.00 39.06 103 ASP A C 1
ATOM 790 O O . ASP A 1 103 ? -33.238 10.516 20.334 1.00 39.06 103 ASP A O 1
ATOM 794 N N . ALA A 1 104 ? -35.128 9.538 21.047 1.00 39.34 104 ALA A N 1
ATOM 795 C CA . ALA A 1 104 ? -35.916 9.766 19.849 1.00 39.34 104 ALA A CA 1
ATOM 796 C C . ALA A 1 104 ? -36.007 11.271 19.536 1.00 39.34 104 ALA A C 1
ATOM 798 O O . ALA A 1 104 ? -36.415 12.075 20.374 1.00 39.34 104 ALA A O 1
ATOM 799 N N . GLY A 1 105 ? -35.663 11.643 18.300 1.00 37.00 105 GLY A N 1
ATOM 800 C CA . GLY A 1 105 ? -35.821 13.010 17.808 1.00 37.00 105 GLY A CA 1
ATOM 801 C C . GLY A 1 105 ? -37.262 13.513 17.959 1.00 37.00 105 GLY A C 1
ATOM 802 O O . GLY A 1 105 ? -38.214 12.748 17.799 1.00 37.00 105 GLY A O 1
ATOM 803 N N . ASN A 1 106 ? -37.406 14.808 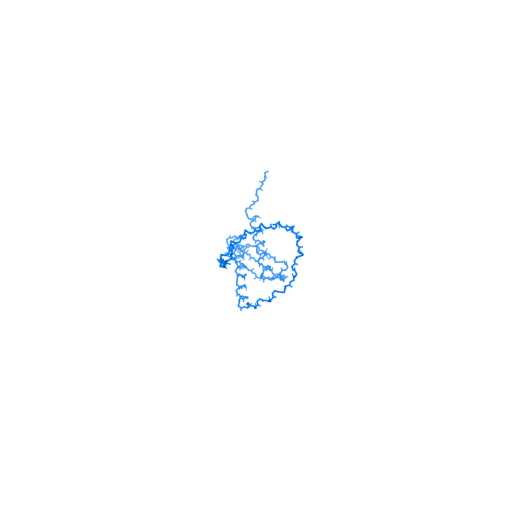18.266 1.00 37.44 106 ASN A N 1
ATOM 804 C CA . ASN A 1 106 ? -38.688 15.497 18.439 1.00 37.44 106 ASN A CA 1
ATOM 805 C C . ASN A 1 106 ? -39.730 15.068 17.392 1.00 37.44 106 ASN A C 1
ATOM 807 O O . ASN A 1 106 ? -39.482 15.136 16.186 1.00 37.44 106 ASN A O 1
ATOM 811 N N . ALA A 1 107 ? -40.909 14.665 17.871 1.00 42.62 107 ALA A N 1
ATOM 812 C CA . ALA A 1 107 ? -42.035 14.270 17.039 1.00 42.62 107 ALA A CA 1
ATOM 813 C C . ALA A 1 107 ? -42.410 15.385 16.046 1.00 42.62 107 ALA A C 1
ATOM 815 O O . ALA A 1 107 ? -42.597 16.542 16.428 1.00 42.62 107 ALA A O 1
ATOM 816 N N . GLY A 1 108 ? -42.528 15.024 14.765 1.00 38.28 108 GLY A N 1
ATOM 817 C CA . GLY A 1 108 ? -43.060 15.909 13.732 1.00 38.28 108 GLY A CA 1
ATOM 818 C C . GLY A 1 108 ? -44.521 16.278 14.008 1.00 38.28 108 GLY A C 1
ATOM 819 O O . GLY A 1 108 ? -45.270 15.500 14.596 1.00 38.28 108 GLY A O 1
ATOM 820 N N . HIS A 1 109 ? -44.919 17.481 13.594 1.00 38.03 109 HIS A N 1
ATOM 821 C CA . HIS A 1 109 ? -46.264 18.023 13.787 1.00 38.03 109 HIS A CA 1
ATOM 822 C C . HIS A 1 109 ? -47.349 17.086 13.225 1.00 38.03 109 HIS A C 1
ATOM 824 O O . HIS A 1 109 ? -47.266 16.645 12.079 1.00 38.03 109 HIS A O 1
ATOM 830 N N . THR A 1 110 ? -48.367 16.801 14.040 1.00 44.84 110 THR A N 1
ATOM 831 C CA . THR A 1 110 ? -49.551 16.004 13.692 1.00 44.84 110 THR A CA 1
ATOM 832 C C . THR A 1 110 ? -50.252 16.576 12.456 1.00 44.84 110 THR A C 1
ATOM 834 O O . THR A 1 110 ? -50.622 17.747 12.456 1.00 44.84 110 THR A O 1
ATOM 837 N N . GLY A 1 111 ? -50.445 15.761 11.415 1.00 41.34 111 GLY A N 1
ATOM 838 C CA . GLY A 1 111 ? -51.339 16.099 10.301 1.00 41.34 111 GLY A CA 1
ATOM 839 C C . GLY A 1 111 ? -52.807 15.990 10.726 1.00 41.34 111 GLY A C 1
ATOM 840 O O . GLY A 1 111 ? -53.141 15.122 11.533 1.00 41.34 111 GLY A O 1
ATOM 841 N N . ASP A 1 112 ? -53.665 16.871 10.208 1.00 39.91 112 ASP A N 1
ATOM 842 C CA . ASP A 1 112 ? -55.095 16.919 10.543 1.00 39.91 112 ASP A CA 1
ATOM 843 C C . ASP A 1 112 ? -55.791 15.560 10.344 1.00 39.91 112 ASP A C 1
ATOM 845 O O . ASP A 1 112 ? -55.514 14.823 9.393 1.00 39.91 112 ASP A O 1
ATOM 849 N N . ALA A 1 113 ? -56.706 15.221 11.258 1.00 44.81 113 ALA A N 1
ATOM 850 C CA . ALA A 1 113 ? -57.479 13.986 11.195 1.00 44.81 113 ALA A CA 1
ATOM 851 C C . ALA A 1 113 ? -58.380 13.973 9.947 1.00 44.81 113 ALA A C 1
ATOM 853 O O . ALA A 1 113 ? -59.145 14.909 9.723 1.00 44.81 113 ALA A O 1
ATOM 854 N N . GLY A 1 114 ? -58.304 12.902 9.152 1.00 42.31 114 GLY A N 1
ATOM 855 C CA . GLY A 1 114 ? -59.228 12.676 8.038 1.00 42.31 114 GLY A CA 1
ATOM 856 C C . GLY A 1 114 ? -60.656 12.400 8.525 1.00 42.31 114 GLY A C 1
ATOM 857 O O . GLY A 1 114 ? -60.843 11.808 9.589 1.00 42.31 114 GLY A O 1
ATOM 858 N N . ASP A 1 115 ? -61.649 12.834 7.745 1.00 41.66 115 ASP A N 1
ATOM 859 C CA . ASP A 1 115 ? -63.076 12.741 8.079 1.00 41.66 115 ASP A CA 1
ATOM 860 C C . ASP A 1 115 ? -63.538 11.312 8.424 1.00 41.66 115 ASP A C 1
ATOM 862 O O . ASP A 1 115 ? -63.111 10.322 7.823 1.00 41.66 115 ASP A O 1
ATOM 866 N N . ALA A 1 116 ? -64.455 11.208 9.392 1.00 43.94 116 ALA A N 1
ATOM 867 C CA . ALA A 1 116 ? -65.024 9.938 9.833 1.00 43.94 116 ALA A CA 1
ATOM 868 C C . ALA A 1 116 ? -65.855 9.261 8.724 1.00 43.94 116 ALA A C 1
ATOM 870 O O . ALA A 1 116 ? -66.674 9.897 8.059 1.00 43.94 116 ALA A O 1
ATOM 871 N N . GLY A 1 117 ? -65.666 7.947 8.558 1.00 43.50 117 GLY A N 1
ATOM 872 C CA . GLY A 1 117 ? -66.411 7.132 7.597 1.00 43.50 117 GLY A CA 1
ATOM 873 C C . GLY A 1 117 ? -67.912 7.050 7.907 1.00 43.50 117 GLY A C 1
ATOM 874 O O . GLY A 1 117 ? -68.330 7.108 9.062 1.00 43.50 117 GLY A O 1
ATOM 875 N N . VAL A 1 118 ? -68.722 6.905 6.857 1.00 40.34 118 VAL A N 1
ATOM 876 C CA . VAL A 1 118 ? -70.192 6.847 6.927 1.00 40.34 118 VAL A CA 1
ATOM 877 C C . VAL A 1 118 ? -70.650 5.638 7.756 1.00 40.34 118 VAL A C 1
ATOM 879 O O . VAL A 1 118 ? -70.153 4.528 7.558 1.00 40.34 118 VAL A O 1
ATOM 882 N N . ALA A 1 119 ? -71.591 5.844 8.681 1.00 44.88 119 ALA A N 1
ATOM 883 C CA . ALA A 1 119 ? -72.160 4.771 9.496 1.00 44.88 119 ALA A CA 1
ATOM 884 C C . ALA A 1 119 ? -72.936 3.764 8.625 1.00 44.88 119 ALA A C 1
ATOM 886 O O . ALA A 1 119 ? -73.680 4.166 7.732 1.00 44.88 119 ALA A O 1
ATOM 887 N N . GLY A 1 120 ? -72.749 2.466 8.885 1.00 45.12 120 GLY A N 1
ATOM 888 C CA . GLY A 1 120 ? -73.429 1.387 8.162 1.00 45.12 120 GLY A CA 1
ATOM 889 C C . GLY A 1 120 ? -74.925 1.296 8.481 1.00 45.12 120 GLY A C 1
ATOM 890 O O . GLY A 1 120 ? -75.353 1.655 9.579 1.00 45.12 120 GLY A O 1
ATOM 891 N N . ASP A 1 121 ? -75.707 0.802 7.520 1.00 45.56 121 ASP A N 1
ATOM 892 C CA . ASP A 1 121 ? -77.164 0.688 7.623 1.00 45.56 121 ASP A CA 1
ATOM 893 C C . ASP A 1 121 ? -77.616 -0.238 8.768 1.00 45.56 121 ASP A C 1
ATOM 895 O O . ASP A 1 121 ? -77.007 -1.273 9.054 1.00 45.56 121 ASP A O 1
ATOM 899 N N . ALA A 1 122 ? -78.722 0.133 9.419 1.00 44.22 122 ALA A N 1
ATOM 900 C CA . ALA A 1 122 ? -79.309 -0.620 10.523 1.00 44.22 122 ALA A CA 1
ATOM 901 C C . ALA A 1 122 ? -79.906 -1.965 10.058 1.00 44.22 122 ALA A C 1
ATOM 903 O O . ALA A 1 122 ? -80.569 -2.047 9.025 1.00 44.22 122 ALA A O 1
ATOM 904 N N . GLY A 1 123 ? -79.701 -3.019 10.856 1.00 45.19 123 GLY A N 1
ATOM 905 C CA . GLY A 1 123 ? -80.254 -4.354 10.605 1.00 45.19 123 GLY A CA 1
ATOM 906 C C . GLY A 1 123 ? -81.782 -4.411 10.732 1.00 45.19 123 GLY A C 1
ATOM 907 O O . GLY A 1 123 ? -82.384 -3.683 11.520 1.00 45.19 123 GLY A O 1
ATOM 908 N N . VAL A 1 124 ? -82.411 -5.296 9.955 1.00 41.50 124 VAL A N 1
ATOM 909 C CA . VAL A 1 124 ? -83.870 -5.492 9.912 1.00 41.50 124 VAL A CA 1
ATOM 910 C C . VAL A 1 124 ? -84.376 -6.077 11.240 1.00 41.50 124 VAL A C 1
ATOM 912 O O . VAL A 1 124 ? -83.814 -7.049 11.744 1.00 41.50 124 VAL A O 1
ATOM 915 N N . ALA A 1 125 ? -85.428 -5.480 11.811 1.00 44.66 125 ALA A N 1
ATOM 916 C CA . ALA A 1 125 ? -86.065 -5.933 13.050 1.00 44.66 125 ALA A CA 1
ATOM 917 C C . ALA A 1 125 ? -86.762 -7.297 12.874 1.00 44.66 125 ALA A C 1
ATOM 919 O O . ALA A 1 125 ? -87.361 -7.557 11.833 1.00 44.66 125 ALA A O 1
ATOM 920 N N . GLY A 1 126 ? -86.674 -8.161 13.891 1.00 41.72 126 GLY A N 1
ATOM 921 C CA . GLY A 1 126 ? -87.267 -9.502 13.890 1.00 41.72 126 GLY A CA 1
ATOM 922 C C . GLY A 1 126 ? -88.761 -9.513 14.233 1.00 41.72 126 GLY A C 1
ATOM 923 O O . GLY A 1 126 ? -89.219 -8.730 15.063 1.00 41.72 126 GLY A O 1
ATOM 924 N N . ASP A 1 127 ? -89.503 -10.429 13.609 1.00 47.59 127 ASP A N 1
ATOM 925 C CA . ASP A 1 127 ? -90.946 -10.611 13.787 1.00 47.59 127 ASP A CA 1
ATOM 926 C C . ASP A 1 127 ? -91.301 -11.321 15.103 1.00 47.59 127 ASP A C 1
ATOM 928 O O . ASP A 1 127 ? -90.829 -12.425 15.376 1.00 47.59 127 ASP A O 1
ATOM 932 N N . THR A 1 128 ? -92.200 -10.733 15.895 1.00 39.53 128 THR A N 1
ATOM 933 C CA . THR A 1 128 ? -93.070 -11.405 16.887 1.00 39.53 128 THR A CA 1
ATOM 934 C C . THR A 1 128 ? -94.177 -10.405 17.253 1.00 39.53 128 THR A C 1
ATOM 936 O O . THR A 1 128 ? -93.860 -9.250 17.495 1.00 39.53 128 THR A O 1
ATOM 939 N N . GLY A 1 129 ? -95.479 -10.662 17.352 1.00 37.84 129 GLY A N 1
ATOM 940 C CA . GLY A 1 129 ? -96.380 -11.800 17.183 1.00 37.84 129 GLY A CA 1
ATOM 941 C C . GLY A 1 129 ? -97.722 -11.301 17.753 1.00 37.84 129 GLY A C 1
ATOM 942 O O . GLY A 1 129 ? -97.735 -10.858 18.897 1.00 37.84 129 GLY A O 1
ATOM 943 N N . ASN A 1 130 ? -98.815 -11.285 16.978 1.00 35.41 130 ASN A N 1
ATOM 944 C CA . ASN A 1 130 ? -100.101 -10.719 17.422 1.00 35.41 130 ASN A CA 1
ATOM 945 C C . ASN A 1 130 ? -101.176 -11.809 17.571 1.00 35.41 130 ASN A C 1
ATOM 947 O O . ASN A 1 130 ? -101.674 -12.321 16.574 1.00 35.41 130 ASN A O 1
ATOM 951 N N . ASN A 1 131 ? -101.540 -12.078 18.823 1.00 36.75 131 ASN A N 1
ATOM 952 C CA . ASN A 1 131 ? -102.829 -12.580 19.320 1.00 36.75 131 ASN A CA 1
ATOM 953 C C . ASN A 1 131 ? -103.292 -11.487 20.317 1.00 36.75 131 ASN A C 1
ATOM 955 O O . ASN A 1 131 ? -102.434 -10.951 21.016 1.00 36.75 131 ASN A O 1
ATOM 959 N N . ASP A 1 132 ? -104.533 -11.041 20.496 1.00 37.75 132 ASP A N 1
ATOM 960 C CA . ASP A 1 132 ? -105.877 -11.365 20.013 1.00 37.75 132 ASP A CA 1
ATOM 961 C C . ASP A 1 132 ? -106.782 -10.126 20.301 1.00 37.75 132 ASP A C 1
ATOM 963 O O . ASP A 1 132 ? -106.400 -9.247 21.077 1.00 37.75 132 ASP A O 1
ATOM 967 N N . ASP A 1 133 ? -107.988 -10.128 19.718 1.00 38.50 133 ASP A N 1
ATOM 968 C CA . ASP A 1 133 ? -109.256 -9.538 20.209 1.00 38.50 133 ASP A CA 1
ATOM 969 C C . ASP A 1 133 ? -109.547 -8.016 20.164 1.00 38.50 133 ASP A C 1
ATOM 971 O O . ASP A 1 133 ? -109.106 -7.244 21.018 1.00 38.50 133 ASP A O 1
ATOM 975 N N . ALA A 1 134 ? -110.443 -7.620 19.234 1.00 37.75 134 ALA A N 1
ATOM 976 C CA . ALA A 1 134 ? -111.799 -7.066 19.485 1.00 37.75 134 ALA A CA 1
ATOM 977 C C . ALA A 1 134 ? -112.505 -6.641 18.179 1.00 37.75 134 ALA A C 1
ATOM 979 O O . ALA A 1 134 ? -111.908 -5.863 17.400 1.00 37.75 134 ALA A O 1
#

Sequence (134 aa):
MSSQPQPDEIVIPALHAQIISNMRIIDPNLDFPIITTGYEEEFGSWGAMVWNNQGEVEYHVLGCHSAVDALRTLLSSTSCAIYTRYRSNGDNGDKGDNGDADDAGNAGHTGDAGDAGVAGDAGVAGDTGNNDDA

Radius of gyration: 36.71 Å; chains: 1; bounding box: 135×35×51 Å

Foldseek 3Di:
DPPDDDPCVVQVVVLVVLLVVLVCLLPVPFPDWDKDWDQDPVLRWIKIFTAGPVRDTPDIDIHHRDSSRRSVVSSVVSVVSSVVVCVVCVVPPPPPPDPDDDDDPDDDDDDDDDDDDDDDDDDDDDDDDDDDDD

pLDDT: mean 70.34, std 22.18, range [35.41, 94.56]

InterPro domains:
  IPR008160 Collagen triple helix repeat [PF01391] (89-131)

Organism: Aureobasidium melanogenum (NCBI:txid46634)